Protein AF-A0A3R9MSN9-F1 (afdb_monomer_lite)

pLDDT: mean 82.99, std 11.64, range [50.28, 94.19]

Foldseek 3Di:
DPLVVLLVLLVVLVVVVVVCVVVDVDDPVNSVVLSVQLVVVCVVDVPDDSNVSSNVSSVVVVVD

Secondary structure (DSSP, 8-state):
--HHHHHHHHHHHHHHTTTSTTT----HHHHHHHHHHHHHHHHH-SSS-HHHHHHHHHHHHHH-

Radius of gyration: 11.37 Å; chains: 1; bounding box: 26×23×30 Å

Sequence (64 aa):
MDEKLLLKMVRNCFLQYEYLIESFPLHEEDIVHLCQEVQRIKENDKESSLHDIIQDVVYEYVTQ

Structure (mmCIF, N/CA/C/O backbone):
data_AF-A0A3R9MSN9-F1
#
_entry.id   AF-A0A3R9MSN9-F1
#
loop_
_atom_site.group_PDB
_atom_site.id
_atom_site.type_symbol
_atom_site.label_atom_id
_atom_site.label_alt_id
_atom_site.label_comp_id
_atom_site.label_asym_id
_atom_site.label_entity_id
_atom_site.label_seq_id
_atom_site.pdbx_PDB_ins_code
_atom_site.Cartn_x
_atom_site.Cartn_y
_atom_site.Cartn_z
_atom_site.occupancy
_atom_site.B_iso_or_equiv
_atom_site.auth_seq_id
_atom_site.auth_comp_id
_atom_site.auth_asym_id
_atom_site.auth_atom_id
_atom_site.pdbx_PDB_model_num
ATOM 1 N N . MET A 1 1 ? -5.151 9.019 7.450 1.00 68.50 1 MET A N 1
ATOM 2 C CA . MET A 1 1 ? -3.760 8.506 7.454 1.00 68.50 1 MET A CA 1
ATOM 3 C C . MET A 1 1 ? -2.905 9.468 6.636 1.00 68.50 1 MET A C 1
ATOM 5 O O . MET A 1 1 ? -3.480 10.149 5.800 1.00 68.50 1 MET A O 1
ATOM 9 N N . ASP A 1 2 ? -1.598 9.593 6.876 1.00 83.81 2 ASP A N 1
ATOM 10 C CA . ASP A 1 2 ? -0.750 10.463 6.041 1.00 83.81 2 ASP A CA 1
ATOM 11 C C . ASP A 1 2 ? -0.523 9.802 4.669 1.00 83.81 2 ASP A C 1
ATOM 13 O O . ASP A 1 2 ? 0.130 8.760 4.574 1.00 83.81 2 ASP A O 1
ATOM 17 N N . GLU A 1 3 ? -1.087 10.388 3.611 1.00 82.44 3 GLU A N 1
ATOM 18 C CA . GLU A 1 3 ? -0.975 9.885 2.236 1.00 82.44 3 GLU A CA 1
ATOM 19 C C . GLU A 1 3 ? 0.475 9.801 1.753 1.00 82.44 3 GLU A C 1
ATOM 21 O O . GLU A 1 3 ? 0.833 8.855 1.053 1.00 82.44 3 GLU A O 1
ATOM 26 N N . LYS A 1 4 ? 1.345 10.736 2.160 1.00 86.69 4 LYS A N 1
ATOM 27 C CA . LYS A 1 4 ? 2.758 10.717 1.753 1.00 86.69 4 LYS A CA 1
ATOM 28 C C . LYS A 1 4 ? 3.501 9.549 2.386 1.00 86.69 4 LYS A C 1
ATOM 30 O O . LYS A 1 4 ? 4.370 8.954 1.746 1.00 86.69 4 LYS A O 1
ATOM 35 N N . LEU A 1 5 ? 3.174 9.228 3.637 1.00 86.81 5 LEU A N 1
ATOM 36 C CA . LEU A 1 5 ? 3.739 8.070 4.323 1.00 86.81 5 LEU A CA 1
ATOM 37 C C . LEU A 1 5 ? 3.286 6.775 3.648 1.00 86.81 5 LEU A C 1
ATOM 39 O O . LEU A 1 5 ? 4.121 5.923 3.356 1.00 86.81 5 LEU A O 1
ATOM 43 N N . LEU A 1 6 ? 1.991 6.658 3.354 1.00 87.56 6 LEU A N 1
ATOM 44 C CA . LEU A 1 6 ? 1.429 5.489 2.684 1.00 87.56 6 LEU A CA 1
ATOM 45 C C . LEU A 1 6 ? 2.072 5.255 1.314 1.00 87.56 6 LEU A C 1
ATOM 47 O O . LEU A 1 6 ? 2.564 4.161 1.050 1.00 87.56 6 LEU A O 1
ATOM 51 N N . LEU A 1 7 ? 2.151 6.303 0.491 1.00 86.69 7 LEU A N 1
ATOM 52 C CA . LEU A 1 7 ? 2.794 6.255 -0.821 1.00 86.69 7 LEU A CA 1
ATOM 53 C C . LEU A 1 7 ? 4.231 5.730 -0.719 1.00 86.69 7 LEU A C 1
ATOM 55 O O . LEU A 1 7 ? 4.665 4.896 -1.512 1.00 86.69 7 LEU A O 1
ATOM 59 N N . LYS A 1 8 ? 4.978 6.204 0.285 1.00 88.50 8 LYS A N 1
ATOM 60 C CA . LYS A 1 8 ? 6.350 5.763 0.539 1.00 88.50 8 LYS A CA 1
ATOM 61 C C . LYS A 1 8 ? 6.411 4.297 0.968 1.00 88.50 8 LYS A C 1
ATOM 63 O O . LYS A 1 8 ? 7.316 3.593 0.536 1.00 88.50 8 LYS A O 1
ATOM 68 N N . MET A 1 9 ? 5.480 3.835 1.801 1.00 88.81 9 MET A N 1
ATOM 69 C CA . MET A 1 9 ? 5.442 2.446 2.269 1.00 88.81 9 MET A CA 1
ATOM 70 C C . MET A 1 9 ? 5.094 1.473 1.142 1.00 88.81 9 MET A C 1
ATOM 72 O O . MET A 1 9 ? 5.790 0.475 0.987 1.00 88.81 9 MET A O 1
ATOM 76 N N . VAL A 1 10 ? 4.098 1.802 0.315 1.00 87.75 10 VAL A N 1
ATOM 77 C CA . VAL A 1 10 ? 3.734 1.009 -0.868 1.00 87.75 10 VAL A CA 1
ATOM 78 C C . VAL A 1 10 ? 4.917 0.937 -1.836 1.00 87.75 10 VAL A C 1
ATOM 80 O O . VAL A 1 10 ? 5.357 -0.156 -2.180 1.00 87.75 10 VAL A O 1
ATOM 83 N N . ARG A 1 11 ? 5.526 2.080 -2.189 1.00 85.25 11 ARG A N 1
ATOM 84 C CA . ARG A 1 11 ? 6.728 2.118 -3.047 1.00 85.25 11 ARG A CA 1
ATOM 85 C C . ARG A 1 11 ? 7.882 1.291 -2.480 1.00 85.25 11 ARG A C 1
ATOM 87 O O . ARG A 1 11 ? 8.510 0.537 -3.213 1.00 85.25 11 ARG A O 1
ATOM 94 N N . ASN A 1 12 ? 8.149 1.409 -1.181 1.00 86.88 12 ASN A N 1
ATOM 95 C CA . ASN A 1 12 ? 9.197 0.628 -0.527 1.00 86.88 12 ASN A CA 1
ATOM 96 C C . ASN A 1 12 ? 8.897 -0.875 -0.516 1.00 86.88 12 ASN A C 1
ATOM 98 O O . ASN A 1 12 ? 9.835 -1.663 -0.567 1.00 86.88 12 ASN A O 1
ATOM 102 N N . CYS A 1 13 ? 7.627 -1.278 -0.449 1.00 86.50 13 CYS A N 1
ATOM 103 C CA . CYS A 1 13 ? 7.240 -2.680 -0.557 1.00 86.50 13 CYS A CA 1
ATOM 104 C C . CYS A 1 13 ? 7.586 -3.222 -1.951 1.00 86.50 13 CYS A C 1
ATOM 106 O O . CYS A 1 13 ? 8.253 -4.246 -2.048 1.00 86.50 13 CYS A O 1
ATOM 108 N N . PHE A 1 14 ? 7.283 -2.475 -3.019 1.00 81.38 14 PHE A N 1
ATOM 109 C CA . PHE A 1 14 ? 7.672 -2.841 -4.389 1.00 81.38 14 PHE A CA 1
ATOM 110 C C . PHE A 1 14 ? 9.185 -2.955 -4.605 1.00 81.38 14 PHE A C 1
ATOM 112 O O . PHE A 1 14 ? 9.622 -3.811 -5.369 1.00 81.38 14 PHE A O 1
ATOM 119 N N . LEU A 1 15 ? 10.001 -2.159 -3.903 1.00 79.00 15 LEU A N 1
ATOM 120 C CA . LEU A 1 15 ? 11.462 -2.296 -3.961 1.00 79.00 15 LEU A CA 1
ATOM 121 C C . LEU A 1 15 ? 11.950 -3.655 -3.437 1.00 79.00 15 LEU A C 1
ATOM 123 O O . LEU A 1 15 ? 12.9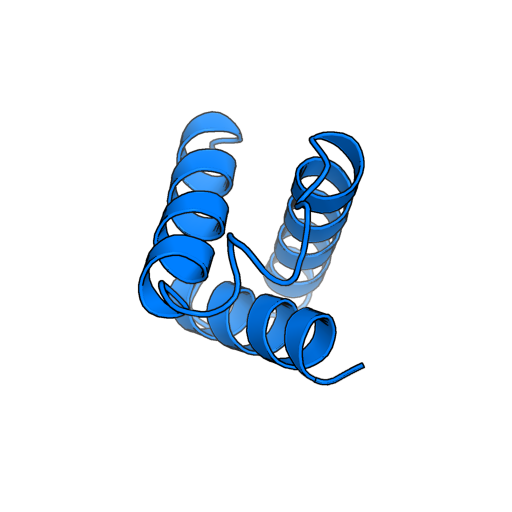61 -4.152 -3.912 1.00 79.00 15 LEU A O 1
ATOM 127 N N . GLN A 1 16 ? 11.234 -4.304 -2.514 1.00 75.25 16 GLN A N 1
ATOM 128 C CA . GLN A 1 16 ? 11.600 -5.654 -2.050 1.00 75.25 16 GLN A CA 1
ATOM 129 C C . GLN A 1 16 ? 11.435 -6.709 -3.146 1.00 75.25 16 GLN A C 1
ATOM 131 O O . GLN A 1 16 ? 12.067 -7.762 -3.103 1.00 75.25 16 GLN A O 1
ATOM 136 N N . TYR A 1 17 ? 10.614 -6.405 -4.148 1.00 73.94 17 TYR A N 1
ATOM 137 C CA . TYR A 1 17 ? 10.420 -7.234 -5.324 1.00 73.94 17 TYR A CA 1
ATOM 138 C C . TYR A 1 17 ? 11.405 -6.891 -6.449 1.00 73.94 17 TYR A C 1
ATOM 140 O O . TYR A 1 17 ? 11.165 -7.344 -7.556 1.00 73.94 17 TYR A O 1
ATOM 148 N N . GLU A 1 18 ? 12.484 -6.135 -6.166 1.00 59.78 18 GLU A N 1
ATOM 149 C CA . GLU A 1 18 ? 13.661 -5.681 -6.958 1.00 59.78 18 GLU A CA 1
ATOM 150 C C . GLU A 1 18 ? 13.918 -6.306 -8.358 1.00 59.78 18 GLU A C 1
ATOM 152 O O . GLU A 1 18 ? 14.386 -5.613 -9.256 1.00 59.78 18 GLU A O 1
ATOM 157 N N . TYR A 1 19 ? 13.568 -7.573 -8.592 1.00 50.28 19 TYR A N 1
ATOM 158 C CA . TYR A 1 19 ? 13.575 -8.264 -9.893 1.00 50.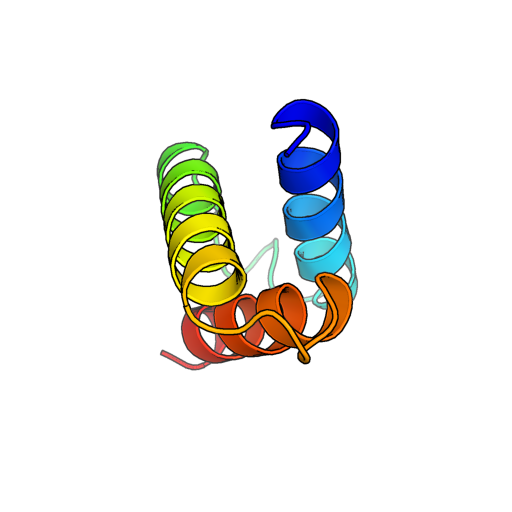28 19 TYR A CA 1
ATOM 159 C C . TYR A 1 19 ? 12.386 -7.949 -10.829 1.00 50.28 19 TYR A C 1
ATOM 161 O O . TYR A 1 19 ? 12.457 -8.206 -12.031 1.00 50.28 19 TYR A O 1
ATOM 169 N N . LEU A 1 20 ? 11.285 -7.404 -10.311 1.00 52.72 20 LEU A N 1
ATOM 170 C CA . LEU A 1 20 ? 10.066 -7.116 -11.067 1.00 52.72 20 LEU A CA 1
ATOM 171 C C . LEU A 1 20 ? 10.056 -5.721 -11.688 1.00 52.72 20 LEU A C 1
ATOM 173 O O . LEU A 1 20 ? 9.266 -5.505 -12.585 1.00 52.72 20 LEU A O 1
ATOM 177 N N . ILE A 1 21 ? 10.930 -4.785 -11.312 1.00 52.12 21 ILE A N 1
ATOM 178 C CA . ILE A 1 21 ? 10.883 -3.408 -11.851 1.00 52.12 21 ILE A CA 1
ATOM 179 C C . ILE A 1 21 ? 11.263 -3.355 -13.344 1.00 52.12 21 ILE A C 1
ATOM 181 O O . ILE A 1 21 ? 10.711 -2.548 -14.088 1.00 52.12 21 ILE A O 1
ATOM 185 N N . GLU A 1 22 ? 12.140 -4.248 -13.818 1.00 55.12 22 GLU A N 1
ATOM 186 C CA . GLU A 1 22 ? 12.386 -4.420 -15.263 1.00 55.12 22 GLU A CA 1
ATOM 187 C C . GLU A 1 22 ? 11.264 -5.204 -15.970 1.00 55.12 22 GLU A C 1
ATOM 189 O O . GLU A 1 22 ? 11.126 -5.119 -17.189 1.00 55.12 22 GLU A O 1
ATOM 194 N N . SER A 1 23 ? 10.446 -5.944 -15.214 1.00 55.72 23 SER A N 1
ATOM 195 C CA . SER A 1 23 ? 9.393 -6.835 -15.732 1.00 55.72 23 SER A CA 1
ATOM 196 C C . SER A 1 23 ? 7.975 -6.250 -15.613 1.00 55.72 23 SER A C 1
ATOM 198 O O . SER A 1 23 ? 7.059 -6.721 -16.280 1.00 55.72 23 SER A O 1
ATOM 200 N N . PHE A 1 24 ? 7.789 -5.235 -14.770 1.00 60.88 24 PHE A N 1
ATOM 201 C CA . PHE A 1 24 ? 6.510 -4.699 -14.320 1.00 60.88 24 PHE A CA 1
ATOM 202 C C . PHE A 1 24 ? 6.638 -3.174 -14.189 1.00 60.88 24 PHE A C 1
ATOM 204 O O . PHE A 1 24 ? 7.107 -2.664 -13.164 1.00 60.88 24 PHE A O 1
ATOM 211 N N . PRO A 1 25 ? 6.273 -2.410 -15.233 1.00 65.06 25 PRO A N 1
ATOM 212 C CA . PRO A 1 25 ? 6.228 -0.962 -15.132 1.00 65.06 25 PRO A CA 1
ATOM 213 C C . PRO A 1 25 ? 5.110 -0.583 -14.157 1.00 65.06 25 PRO A C 1
ATOM 215 O O . PRO A 1 25 ? 3.935 -0.632 -14.500 1.00 65.06 25 PRO A O 1
ATOM 218 N N . LEU A 1 26 ? 5.473 -0.230 -12.923 1.00 72.12 26 LEU A N 1
ATOM 219 C CA . LEU A 1 26 ? 4.517 0.315 -11.967 1.00 72.12 26 LEU A CA 1
ATOM 220 C C . LEU A 1 26 ? 4.144 1.737 -12.392 1.00 72.12 26 LEU A C 1
ATOM 222 O O . LEU A 1 26 ? 4.976 2.647 -12.302 1.00 72.12 26 LEU A O 1
ATOM 226 N N . HIS A 1 27 ? 2.910 1.945 -12.850 1.00 80.00 27 HIS A N 1
ATOM 227 C CA . HIS A 1 27 ? 2.433 3.283 -13.170 1.00 80.00 27 HIS A CA 1
ATOM 228 C C . HIS A 1 27 ? 2.030 4.026 -11.891 1.00 80.00 27 HIS A C 1
ATOM 230 O O . HIS A 1 27 ? 1.640 3.435 -10.884 1.00 80.00 27 HIS A O 1
ATOM 236 N N . GLU A 1 28 ? 2.127 5.360 -11.903 1.00 80.56 28 GLU A N 1
ATOM 237 C CA . GLU A 1 28 ? 1.712 6.161 -10.743 1.00 80.56 28 GLU A CA 1
ATOM 238 C C . GLU A 1 28 ? 0.226 5.971 -10.412 1.00 80.56 28 GLU A C 1
ATOM 240 O O . GLU A 1 28 ? -0.140 6.012 -9.239 1.00 80.56 28 GLU A O 1
ATOM 245 N N . GLU A 1 29 ? -0.606 5.711 -11.423 1.00 84.81 29 GLU A N 1
ATOM 246 C CA . GLU A 1 29 ? -2.027 5.393 -11.254 1.00 84.81 29 GLU A CA 1
ATOM 247 C C . GLU A 1 29 ? -2.227 4.109 -10.437 1.00 84.81 29 GLU A C 1
ATOM 249 O O . GLU A 1 29 ? -3.021 4.114 -9.496 1.00 84.81 29 GLU A O 1
ATOM 254 N N . ASP A 1 30 ? -1.439 3.060 -10.700 1.00 86.44 30 ASP A N 1
ATOM 255 C CA . ASP A 1 30 ? -1.495 1.802 -9.944 1.00 86.44 30 ASP A CA 1
ATOM 256 C C . ASP A 1 30 ? -1.140 2.037 -8.474 1.00 86.44 30 ASP A C 1
ATOM 258 O O . ASP A 1 30 ? -1.828 1.573 -7.568 1.00 86.44 30 ASP A O 1
ATOM 262 N N . ILE A 1 31 ? -0.107 2.845 -8.210 1.00 86.12 31 ILE A N 1
ATOM 263 C CA . ILE A 1 31 ? 0.291 3.190 -6.838 1.00 86.12 31 ILE A CA 1
ATOM 264 C C . ILE A 1 31 ? -0.845 3.913 -6.109 1.00 86.12 31 ILE A C 1
ATOM 266 O O . ILE A 1 31 ? -1.095 3.637 -4.933 1.00 86.12 31 ILE A O 1
ATOM 270 N N . VAL A 1 32 ? -1.528 4.844 -6.781 1.00 89.00 32 VAL A N 1
ATOM 271 C CA . VAL A 1 32 ? -2.672 5.561 -6.203 1.00 89.00 32 VAL A CA 1
ATOM 272 C C . VAL A 1 32 ? -3.819 4.595 -5.908 1.00 89.00 32 VAL A C 1
ATOM 274 O O . VAL A 1 32 ? -4.385 4.663 -4.815 1.00 89.00 32 VAL A O 1
ATOM 277 N N . HIS A 1 33 ? -4.120 3.668 -6.819 1.00 90.25 33 HIS A N 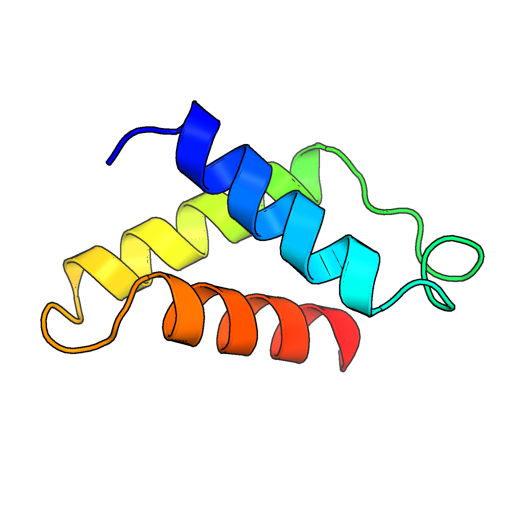1
ATOM 278 C CA . HIS A 1 33 ? -5.134 2.635 -6.606 1.00 90.25 33 HIS A CA 1
ATOM 279 C C . HIS A 1 33 ? -4.813 1.745 -5.399 1.00 90.25 33 HIS A C 1
ATOM 281 O O . HIS A 1 33 ? -5.651 1.605 -4.507 1.00 90.25 33 HIS A O 1
ATOM 287 N N . LEU A 1 34 ? -3.580 1.246 -5.295 1.00 91.50 34 LEU A N 1
ATOM 288 C CA . LEU A 1 34 ? -3.138 0.431 -4.159 1.00 91.50 34 LEU A CA 1
ATOM 289 C C . LEU A 1 34 ? -3.219 1.213 -2.841 1.00 91.50 34 LEU A C 1
ATOM 291 O O . LEU A 1 34 ? -3.633 0.682 -1.813 1.00 91.50 34 LEU A O 1
ATOM 295 N N . CYS A 1 35 ? -2.889 2.508 -2.853 1.00 91.56 35 CYS A N 1
ATOM 296 C CA . CYS A 1 35 ? -3.039 3.363 -1.675 1.00 91.56 35 CYS A CA 1
ATOM 297 C C . CYS A 1 35 ? -4.507 3.493 -1.234 1.00 91.56 35 CYS A C 1
ATOM 299 O O . CYS A 1 35 ? -4.797 3.437 -0.038 1.00 91.56 35 CYS A O 1
ATOM 301 N N . GLN A 1 36 ? -5.435 3.665 -2.177 1.00 93.06 36 GLN A N 1
ATOM 302 C CA . GLN A 1 36 ? -6.868 3.743 -1.877 1.00 93.06 36 GLN A CA 1
ATOM 303 C C . GLN A 1 36 ? -7.397 2.425 -1.304 1.00 93.06 36 GLN A C 1
ATOM 305 O O . GLN A 1 36 ? -8.174 2.429 -0.348 1.00 93.06 36 GLN A O 1
ATOM 310 N N . GLU A 1 37 ? -6.947 1.299 -1.848 1.00 93.19 37 GLU 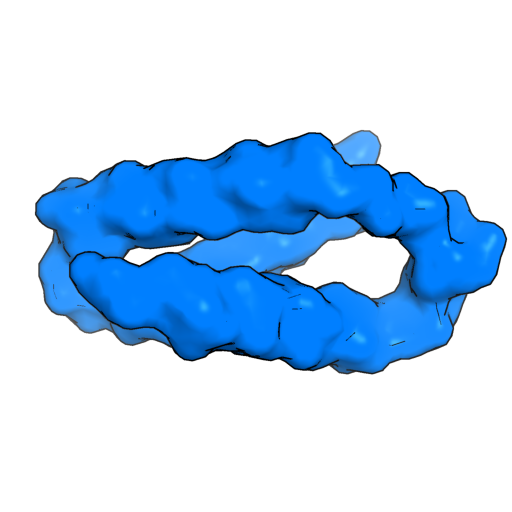A N 1
ATOM 311 C CA . GLU A 1 37 ? -7.324 -0.030 -1.379 1.00 93.19 37 GLU A CA 1
ATOM 312 C C . GLU A 1 37 ? -6.815 -0.305 0.039 1.00 93.19 37 GLU A C 1
ATOM 314 O O . GLU A 1 37 ? -7.598 -0.672 0.917 1.00 93.19 37 GLU A O 1
ATOM 319 N N . VAL A 1 38 ? -5.548 0.011 0.318 1.00 93.44 38 VAL A N 1
ATOM 320 C CA . VAL A 1 38 ? -4.971 -0.086 1.667 1.00 93.44 38 VAL A CA 1
ATOM 321 C C . VAL A 1 38 ? -5.739 0.780 2.668 1.00 93.44 38 VAL A C 1
ATOM 323 O O . VAL A 1 38 ? -6.014 0.335 3.783 1.00 93.44 38 VAL A O 1
ATOM 326 N N . GLN A 1 39 ? -6.109 2.010 2.295 1.00 92.19 39 GLN A N 1
ATOM 327 C CA . GLN A 1 39 ? -6.919 2.875 3.160 1.00 92.19 39 GLN A CA 1
ATOM 328 C C . GLN A 1 39 ? -8.277 2.245 3.458 1.00 92.19 39 GLN A C 1
ATOM 330 O O . GLN A 1 39 ? -8.671 2.164 4.621 1.00 92.19 39 GLN A O 1
ATOM 335 N N . ARG A 1 40 ? -8.956 1.734 2.429 1.00 93.25 40 ARG A N 1
ATOM 336 C CA . ARG A 1 40 ? -10.256 1.079 2.572 1.00 93.25 40 ARG A CA 1
ATOM 337 C C . ARG A 1 40 ? -10.178 -0.138 3.489 1.00 93.25 40 ARG A C 1
ATOM 339 O O . ARG A 1 40 ? -11.040 -0.304 4.350 1.00 93.25 40 ARG A O 1
ATOM 346 N N . ILE A 1 41 ? -9.161 -0.982 3.335 1.00 92.75 41 ILE A N 1
ATOM 347 C CA . ILE A 1 41 ? -8.971 -2.155 4.194 1.00 92.75 41 ILE A CA 1
ATOM 348 C C . ILE A 1 41 ? -8.675 -1.702 5.623 1.00 92.75 41 ILE A C 1
ATOM 350 O O . ILE A 1 41 ? -9.326 -2.173 6.547 1.00 92.75 41 ILE A O 1
ATOM 354 N N . LYS A 1 42 ? -7.791 -0.716 5.822 1.00 90.94 42 LYS A N 1
ATOM 355 C CA . LYS A 1 42 ? -7.438 -0.211 7.158 1.00 90.94 42 LYS A CA 1
ATOM 356 C C . LYS A 1 42 ? -8.609 0.437 7.903 1.00 90.94 42 LYS A C 1
ATOM 358 O O . LYS A 1 42 ? -8.650 0.414 9.134 1.00 90.94 42 LYS A O 1
ATOM 363 N N . GLU A 1 43 ? -9.551 1.032 7.181 1.00 91.06 43 GLU A N 1
ATOM 364 C CA . GLU A 1 4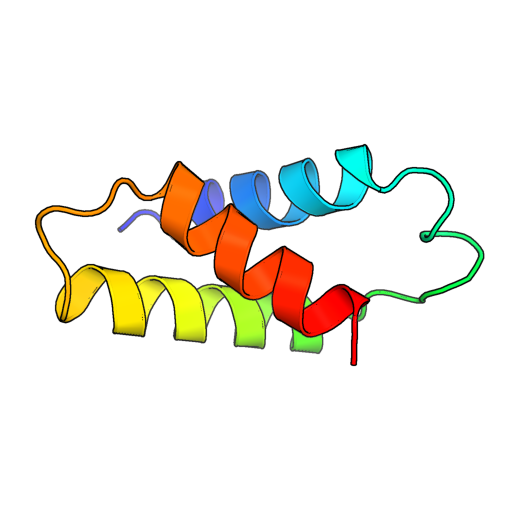3 ? -10.775 1.587 7.764 1.00 91.06 43 GLU A CA 1
ATOM 365 C C . GLU A 1 43 ? -11.742 0.498 8.247 1.00 91.06 43 GLU A C 1
ATOM 367 O O . GLU A 1 43 ? -12.393 0.678 9.282 1.00 91.06 43 GLU A O 1
ATOM 372 N N . ASN A 1 44 ? -11.807 -0.630 7.532 1.00 90.50 44 ASN A N 1
ATOM 373 C CA . ASN A 1 44 ? -12.656 -1.775 7.870 1.00 90.50 44 ASN A CA 1
ATOM 374 C C . ASN A 1 44 ? -11.997 -2.726 8.881 1.00 90.50 44 ASN A C 1
ATOM 376 O O . ASN A 1 44 ? -12.692 -3.318 9.705 1.00 90.50 44 ASN A O 1
ATOM 380 N N . ASP A 1 45 ? -10.670 -2.822 8.861 1.00 88.12 45 ASP A N 1
ATOM 381 C CA . ASP A 1 45 ? -9.864 -3.649 9.747 1.00 88.12 45 ASP A CA 1
ATOM 382 C C . ASP A 1 45 ? -8.920 -2.786 10.597 1.00 88.12 45 ASP A C 1
ATOM 384 O O . ASP A 1 45 ? -7.826 -2.342 10.210 1.00 88.12 45 ASP A O 1
ATOM 388 N N . LYS A 1 46 ? -9.371 -2.544 11.827 1.00 83.25 46 LYS A N 1
ATOM 389 C CA . LYS A 1 46 ? -8.616 -1.760 12.801 1.00 83.25 46 LYS A CA 1
ATOM 390 C C . LYS A 1 46 ? -7.511 -2.565 13.480 1.00 83.25 46 LYS A C 1
ATOM 392 O O . LYS A 1 46 ? -6.572 -1.922 13.953 1.00 83.25 46 LYS A O 1
ATOM 397 N N . GLU A 1 47 ? -7.591 -3.895 13.497 1.00 89.69 47 GLU A N 1
ATOM 398 C CA . GLU A 1 47 ? -6.628 -4.765 14.184 1.00 89.69 47 GLU A CA 1
ATOM 399 C C . GLU A 1 47 ? -5.382 -5.021 13.337 1.00 89.69 47 GLU A C 1
ATOM 401 O O . GLU A 1 47 ? -4.270 -4.946 13.862 1.00 89.69 47 GLU A O 1
ATOM 406 N N . SER A 1 48 ? -5.545 -5.225 12.027 1.00 90.12 48 SER A N 1
ATOM 407 C CA . SER A 1 48 ? -4.417 -5.476 11.126 1.00 90.12 48 SER A CA 1
ATOM 408 C C . SER A 1 48 ? -3.474 -4.280 11.034 1.00 90.12 48 SER A C 1
ATOM 410 O O . SER A 1 48 ? -3.898 -3.118 10.968 1.00 90.12 48 SER A O 1
ATOM 412 N N . SER A 1 49 ? -2.166 -4.533 11.039 1.00 91.25 49 SER A N 1
ATOM 413 C CA . SER A 1 49 ? -1.191 -3.455 10.913 1.00 91.25 49 SER A CA 1
ATOM 414 C C . SER A 1 49 ? -1.189 -2.898 9.488 1.00 91.25 49 SER A C 1
ATOM 416 O O . SER A 1 49 ? -1.526 -3.581 8.524 1.00 91.25 49 SER A O 1
ATOM 418 N N . LEU A 1 50 ? -0.787 -1.634 9.333 1.00 89.81 50 LEU A N 1
ATOM 419 C CA . LEU A 1 50 ? -0.667 -1.034 8.003 1.00 89.81 50 LEU A CA 1
ATOM 420 C C . LEU A 1 50 ? 0.346 -1.789 7.126 1.00 89.81 50 LEU A C 1
ATOM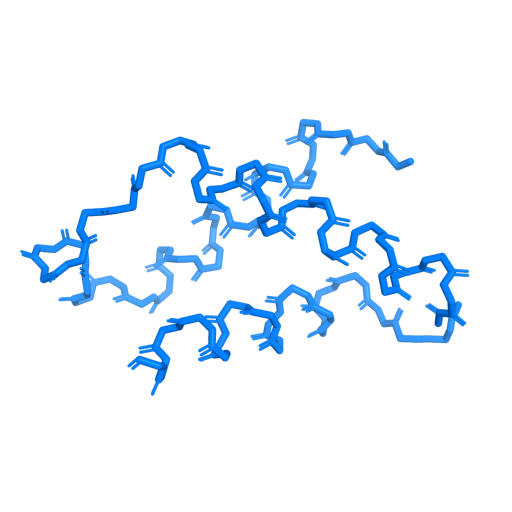 422 O O . LEU A 1 50 ? 0.185 -1.845 5.915 1.00 89.81 50 LEU A O 1
ATOM 426 N N . HIS A 1 51 ? 1.384 -2.351 7.746 1.00 90.06 51 HIS A N 1
ATOM 427 C CA . HIS A 1 51 ? 2.404 -3.123 7.052 1.00 90.06 51 HIS A CA 1
ATOM 428 C C . HIS A 1 51 ? 1.819 -4.401 6.443 1.00 90.06 51 HIS A C 1
ATOM 430 O O . HIS A 1 51 ? 2.032 -4.645 5.261 1.00 90.06 51 HIS A O 1
ATOM 436 N N . ASP A 1 52 ? 1.047 -5.160 7.223 1.00 91.69 52 ASP A N 1
ATOM 437 C CA . ASP A 1 52 ? 0.460 -6.428 6.772 1.00 91.69 52 ASP A CA 1
ATOM 438 C C . ASP A 1 52 ? -0.531 -6.192 5.628 1.00 91.69 52 ASP A C 1
ATOM 440 O O . ASP A 1 52 ? -0.444 -6.839 4.591 1.00 91.69 52 ASP A O 1
ATOM 444 N N . ILE A 1 53 ? -1.380 -5.165 5.755 1.00 94.19 53 ILE A N 1
ATOM 445 C CA . ILE A 1 53 ? -2.334 -4.783 4.703 1.00 94.19 53 ILE A CA 1
ATOM 446 C C . ILE A 1 53 ? -1.608 -4.407 3.405 1.00 94.19 53 ILE A C 1
ATOM 448 O O . ILE A 1 53 ? -2.018 -4.818 2.324 1.00 94.19 53 ILE A O 1
ATOM 452 N N . ILE A 1 54 ? -0.535 -3.611 3.489 1.00 91.94 54 ILE A N 1
ATOM 453 C CA . ILE A 1 54 ? 0.254 -3.244 2.304 1.00 91.94 54 ILE A CA 1
ATOM 454 C C . ILE A 1 54 ? 0.877 -4.487 1.677 1.00 91.94 54 ILE A C 1
ATOM 456 O O . ILE A 1 54 ? 0.902 -4.593 0.455 1.00 91.94 54 ILE A O 1
ATOM 460 N N . GLN A 1 55 ? 1.377 -5.412 2.493 1.00 91.31 55 GLN A N 1
ATOM 461 C CA . GLN A 1 55 ? 2.015 -6.622 2.003 1.00 91.31 55 GLN A CA 1
ATOM 462 C C . GLN A 1 55 ? 1.024 -7.524 1.264 1.00 91.31 55 GLN A C 1
ATOM 464 O O . GLN A 1 55 ? 1.352 -7.967 0.167 1.00 91.31 55 GLN A O 1
ATOM 469 N N . ASP A 1 56 ? -0.177 -7.725 1.807 1.00 91.69 56 ASP A N 1
ATOM 470 C CA . ASP A 1 56 ? -1.235 -8.511 1.165 1.00 91.69 56 ASP A CA 1
ATOM 471 C C . ASP A 1 56 ? -1.663 -7.892 -0.171 1.00 91.69 56 ASP A C 1
ATOM 473 O O . ASP A 1 56 ? -1.647 -8.566 -1.199 1.00 91.69 56 ASP A O 1
ATOM 477 N N . VAL A 1 57 ? -1.956 -6.587 -0.180 1.00 92.38 57 VAL A N 1
ATOM 478 C CA . VAL A 1 57 ? -2.397 -5.856 -1.381 1.00 92.38 57 VAL A CA 1
ATOM 479 C C . VAL A 1 57 ? -1.326 -5.868 -2.475 1.00 92.38 57 VAL A C 1
ATOM 481 O O . VAL A 1 57 ? -1.614 -6.117 -3.644 1.00 92.38 57 VAL A O 1
ATOM 484 N N . VAL A 1 58 ? -0.066 -5.616 -2.111 1.00 88.69 58 VAL A N 1
ATOM 485 C CA . VAL A 1 58 ? 1.046 -5.629 -3.072 1.00 88.69 58 VAL A CA 1
ATOM 486 C C . VAL A 1 58 ? 1.325 -7.045 -3.572 1.00 88.69 58 VAL A C 1
ATOM 488 O O . VAL A 1 58 ? 1.594 -7.226 -4.757 1.00 88.69 58 VAL A O 1
ATOM 491 N N . TYR A 1 59 ? 1.255 -8.053 -2.702 1.00 88.06 59 TYR A N 1
ATOM 492 C CA . TYR A 1 59 ? 1.441 -9.445 -3.099 1.00 88.06 59 TYR A CA 1
ATOM 493 C C . TYR A 1 59 ? 0.353 -9.901 -4.077 1.00 88.06 59 TYR A C 1
ATOM 495 O O . TYR A 1 59 ? 0.669 -10.507 -5.101 1.00 88.06 59 TYR A O 1
ATOM 503 N N . GLU A 1 60 ? -0.911 -9.568 -3.807 1.00 88.44 60 GLU A N 1
ATOM 504 C CA . GLU A 1 60 ? -2.027 -9.855 -4.710 1.00 88.44 60 GLU A CA 1
ATOM 505 C C . GLU A 1 60 ? -1.831 -9.176 -6.071 1.00 88.44 60 GLU A C 1
ATOM 507 O O . GLU A 1 60 ? -1.934 -9.838 -7.100 1.00 88.44 60 GLU A O 1
ATOM 512 N N . TYR A 1 61 ? -1.442 -7.899 -6.088 1.00 87.12 61 TYR A N 1
ATOM 513 C CA . TYR A 1 61 ? -1.167 -7.162 -7.325 1.00 87.12 61 TYR A CA 1
ATOM 514 C C . TYR A 1 61 ? -0.050 -7.790 -8.171 1.00 87.12 61 TYR A C 1
ATOM 516 O O . TYR A 1 61 ? -0.155 -7.861 -9.389 1.00 87.12 61 TYR A O 1
ATOM 524 N N . VAL A 1 62 ? 1.033 -8.240 -7.533 1.00 82.56 62 VAL A N 1
ATOM 525 C CA . VAL A 1 62 ? 2.202 -8.818 -8.220 1.00 82.56 62 VAL A CA 1
ATOM 526 C C . VAL A 1 62 ? 1.947 -10.245 -8.719 1.00 82.56 62 VAL A C 1
ATOM 528 O O . VAL A 1 62 ? 2.637 -10.713 -9.624 1.00 82.56 62 VAL A O 1
ATOM 531 N N . THR A 1 63 ? 1.008 -10.966 -8.104 1.00 83.12 63 THR A N 1
ATOM 532 C CA . THR A 1 63 ? 0.706 -12.365 -8.447 1.00 83.12 63 THR A CA 1
ATOM 533 C C . THR A 1 63 ? -0.468 -12.534 -9.413 1.00 83.12 63 THR A C 1
ATOM 535 O O . THR A 1 63 ? -0.698 -13.660 -9.863 1.00 83.12 63 THR A O 1
ATOM 538 N N . GLN A 1 64 ? -1.176 -11.450 -9.749 1.00 68.00 64 GLN A N 1
ATOM 539 C CA . GLN A 1 64 ? -2.147 -11.395 -10.850 1.00 68.00 64 GLN A CA 1
ATOM 540 C C . GLN A 1 64 ? -1.467 -11.234 -12.214 1.00 68.00 64 GLN A C 1
ATOM 542 O O . GLN A 1 64 ? -1.987 -11.848 -13.176 1.00 68.00 64 GLN A O 1
#